Protein AF-A0A1N6GHL6-F1 (afdb_monomer)

Sequence (52 aa):
MNAILAALAFAVFTAFVGVLAYSVPSPDLVAVILLTLALLAYDFLSSLFGKR

Organism: NCBI:txid1217970

Mean predicted aligned error: 4.31 Å

Solvent-accessible surface area (backbone atoms only — not comparable to full-atom values): 3052 Å² total; per-residue (Å²): 130,63,67,69,59,52,53,49,52,51,53,54,50,52,51,54,52,50,50,46,47,69,76,54,77,40,76,70,54,48,54,51,49,53,54,50,51,52,52,50,50,49,52,53,49,47,66,70,69,57,77,129

Foldseek 3Di:
DPLVVLVVVLVVVLVVLVCVCVVPVDPVSVVVSVVVNVVSVVVSVCVVVDDD

Radius of gyration: 12.5 Å; Cα contacts (8 Å, |Δi|>4): 18; chains: 1; bounding box: 29×16×29 Å

Secondary structure (DSSP, 8-state):
--HHHHHHHHHHHHHHHHHHHHHS--HHHHHHHHHHHHHHHHHHHHHHHT--

Structure (mmCIF, N/CA/C/O backbone):
data_AF-A0A1N6GHL6-F1
#
_entry.id   AF-A0A1N6GHL6-F1
#
loop_
_atom_site.group_PDB
_atom_site.id
_atom_site.type_symbol
_atom_site.label_atom_id
_atom_site.label_alt_id
_atom_site.label_co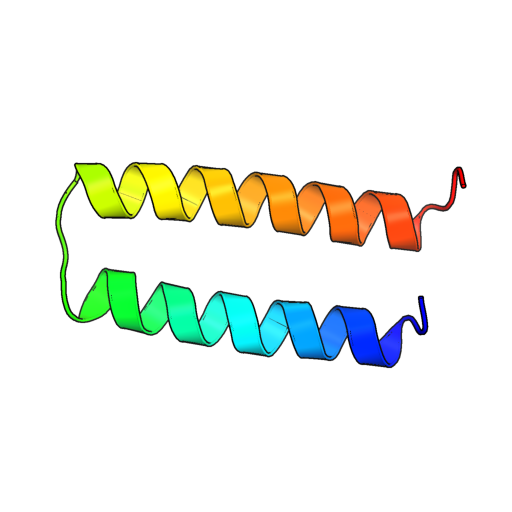mp_id
_atom_site.label_asym_id
_atom_site.label_entity_id
_atom_site.label_seq_id
_atom_site.pdbx_PDB_ins_code
_atom_site.Cartn_x
_atom_site.Cartn_y
_atom_site.Cartn_z
_atom_site.occupancy
_atom_site.B_iso_or_equiv
_atom_site.auth_seq_id
_atom_site.auth_comp_id
_atom_site.auth_asym_id
_atom_site.auth_atom_id
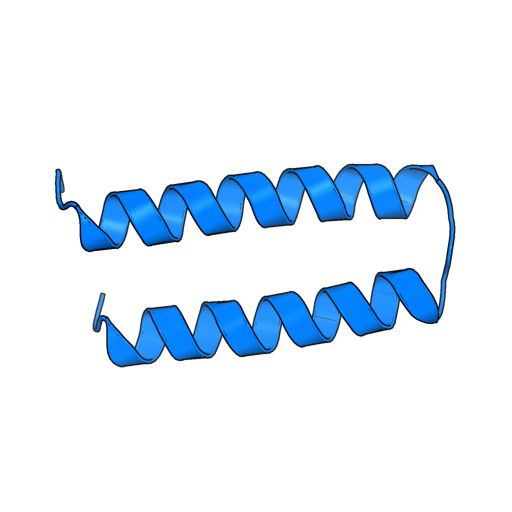_atom_site.pdbx_PDB_model_num
ATOM 1 N N . MET A 1 1 ? 16.698 -3.673 -9.071 1.00 60.62 1 MET A N 1
ATOM 2 C CA . MET A 1 1 ? 15.944 -4.912 -8.767 1.00 60.62 1 MET A CA 1
ATOM 3 C C . MET A 1 1 ? 15.110 -5.295 -9.981 1.00 60.62 1 MET A C 1
ATOM 5 O O . MET A 1 1 ? 14.862 -4.434 -10.816 1.00 60.62 1 MET A O 1
ATOM 9 N N . ASN A 1 2 ? 14.680 -6.553 -10.099 1.00 84.56 2 ASN A N 1
ATOM 10 C CA . ASN A 1 2 ? 13.704 -6.927 -11.125 1.00 84.56 2 ASN A CA 1
ATOM 11 C C . ASN A 1 2 ? 12.375 -6.219 -10.821 1.00 84.56 2 ASN A C 1
ATOM 13 O O . ASN A 1 2 ? 11.826 -6.418 -9.740 1.00 84.56 2 ASN A O 1
ATOM 17 N N . ALA A 1 3 ? 11.865 -5.407 -11.753 1.00 83.31 3 ALA A N 1
ATOM 18 C CA . ALA A 1 3 ? 10.660 -4.592 -11.543 1.00 83.31 3 ALA A CA 1
ATOM 19 C C . ALA A 1 3 ? 9.435 -5.433 -11.136 1.00 83.31 3 ALA A C 1
ATOM 21 O O . ALA A 1 3 ? 8.660 -5.032 -10.275 1.00 83.31 3 ALA A O 1
ATOM 22 N N . ILE A 1 4 ? 9.324 -6.646 -11.688 1.00 87.94 4 ILE A N 1
ATOM 23 C CA . ILE A 1 4 ? 8.280 -7.623 -11.345 1.00 87.94 4 ILE A CA 1
ATOM 24 C C . ILE A 1 4 ? 8.361 -8.021 -9.865 1.00 87.94 4 ILE A C 1
ATOM 26 O O . ILE A 1 4 ? 7.351 -8.046 -9.168 1.00 87.94 4 ILE A O 1
ATOM 30 N N . LEU A 1 5 ? 9.570 -8.303 -9.372 1.00 88.81 5 LEU A N 1
ATOM 31 C CA . LEU A 1 5 ? 9.784 -8.699 -7.982 1.00 88.81 5 LEU A CA 1
ATOM 32 C C . LEU A 1 5 ? 9.516 -7.534 -7.022 1.00 88.81 5 LEU A C 1
ATOM 34 O O . LEU A 1 5 ? 8.940 -7.744 -5.962 1.00 88.81 5 LEU A O 1
ATOM 38 N N . ALA A 1 6 ? 9.890 -6.312 -7.408 1.00 88.94 6 ALA A N 1
ATOM 39 C CA . ALA A 1 6 ? 9.607 -5.113 -6.625 1.00 88.94 6 ALA A CA 1
ATOM 40 C C . ALA A 1 6 ? 8.093 -4.849 -6.519 1.00 88.94 6 ALA A C 1
ATOM 42 O O . ALA A 1 6 ? 7.600 -4.566 -5.431 1.00 88.94 6 ALA A O 1
ATOM 43 N N . ALA A 1 7 ? 7.344 -5.011 -7.616 1.00 90.12 7 ALA A N 1
ATOM 44 C CA . ALA A 1 7 ? 5.890 -4.845 -7.612 1.00 90.12 7 ALA A CA 1
ATOM 45 C C . ALA A 1 7 ? 5.199 -5.909 -6.745 1.00 90.12 7 ALA A C 1
ATOM 47 O O . ALA A 1 7 ? 4.278 -5.599 -5.992 1.00 90.12 7 ALA A O 1
ATOM 48 N N . LEU A 1 8 ? 5.677 -7.157 -6.808 1.00 93.62 8 LEU A N 1
ATOM 49 C CA . LEU A 1 8 ? 5.180 -8.240 -5.962 1.00 93.62 8 LEU A CA 1
ATOM 50 C C . LEU A 1 8 ? 5.474 -7.981 -4.480 1.00 93.62 8 LEU A C 1
ATOM 52 O O . LEU A 1 8 ? 4.581 -8.131 -3.649 1.00 93.62 8 LEU A O 1
ATOM 56 N N . ALA A 1 9 ? 6.692 -7.549 -4.147 1.00 92.38 9 ALA A N 1
ATOM 57 C CA . ALA A 1 9 ? 7.063 -7.195 -2.780 1.00 92.38 9 ALA A CA 1
ATOM 58 C C . ALA A 1 9 ? 6.205 -6.039 -2.245 1.00 92.38 9 ALA A C 1
ATOM 60 O O . ALA A 1 9 ? 5.698 -6.131 -1.129 1.00 92.38 9 ALA A O 1
ATOM 61 N N . PHE A 1 10 ? 5.978 -5.002 -3.059 1.00 92.06 10 PHE A N 1
ATOM 62 C CA . PHE A 1 10 ? 5.094 -3.889 -2.718 1.00 92.06 10 PHE A CA 1
ATOM 63 C C . PHE A 1 10 ? 3.675 -4.383 -2.412 1.00 92.06 10 PHE A C 1
ATOM 65 O O . PHE A 1 10 ? 3.148 -4.107 -1.339 1.00 92.06 10 PHE A O 1
ATOM 72 N N . ALA A 1 11 ? 3.083 -5.180 -3.307 1.00 95.06 11 ALA A N 1
ATOM 73 C CA . ALA A 1 11 ? 1.723 -5.688 -3.140 1.00 95.06 11 ALA A CA 1
ATOM 74 C C . ALA A 1 11 ? 1.562 -6.549 -1.875 1.00 95.06 11 ALA A C 1
ATOM 76 O O . ALA A 1 11 ? 0.628 -6.340 -1.100 1.00 95.06 11 ALA A O 1
ATOM 77 N N . VAL A 1 12 ? 2.484 -7.490 -1.639 1.00 96.56 12 VAL A N 1
ATOM 78 C CA . VAL A 1 12 ? 2.456 -8.364 -0.454 1.00 96.56 12 VAL A CA 1
ATOM 79 C C . VAL A 1 12 ? 2.634 -7.551 0.828 1.00 96.56 12 VAL A C 1
ATOM 81 O O . VAL A 1 12 ? 1.901 -7.760 1.795 1.00 96.56 12 VAL A O 1
ATOM 84 N N . PHE A 1 13 ? 3.564 -6.594 0.834 1.00 95.88 13 PHE A N 1
ATOM 85 C CA . PHE A 1 13 ? 3.808 -5.744 1.993 1.00 95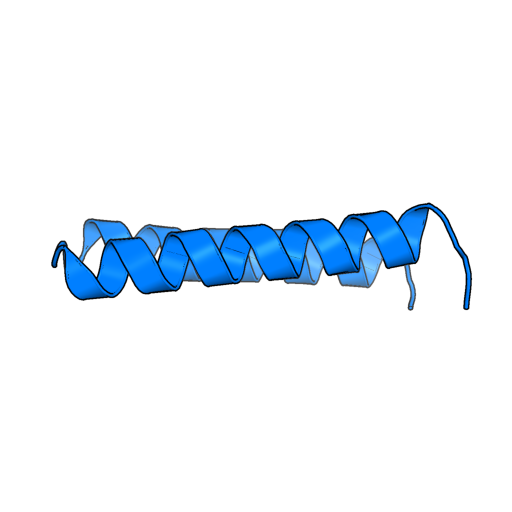.88 13 PHE A CA 1
ATOM 86 C C . PHE A 1 13 ? 2.602 -4.852 2.307 1.00 95.88 13 PHE A C 1
ATOM 88 O O . PHE A 1 13 ? 2.145 -4.814 3.448 1.00 95.88 13 PHE A O 1
ATOM 95 N N . THR A 1 14 ? 2.033 -4.179 1.303 1.00 95.50 14 THR A N 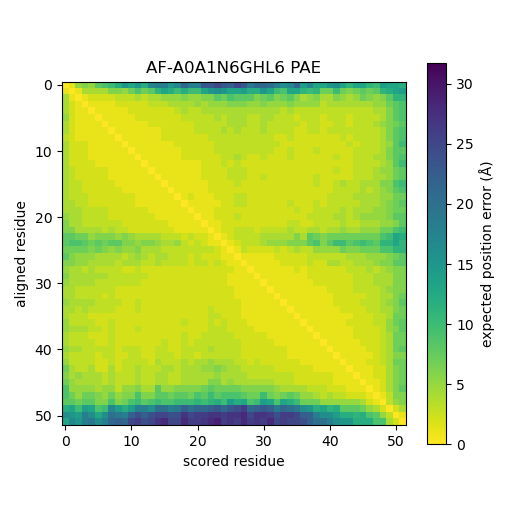1
ATOM 96 C CA . THR A 1 14 ? 0.837 -3.348 1.484 1.00 95.50 14 THR A CA 1
ATOM 97 C C . THR A 1 14 ? -0.349 -4.168 1.985 1.00 95.50 14 THR A C 1
ATOM 99 O O . THR A 1 14 ? -1.055 -3.713 2.882 1.00 95.50 14 THR A O 1
ATOM 102 N N . ALA A 1 15 ? -0.549 -5.389 1.475 1.00 96.88 15 ALA A N 1
ATOM 103 C CA . ALA A 1 15 ? -1.606 -6.276 1.956 1.00 96.88 15 ALA A CA 1
ATOM 104 C C . ALA A 1 15 ? -1.409 -6.655 3.433 1.00 96.88 15 ALA A C 1
ATOM 106 O O . ALA A 1 15 ? -2.339 -6.534 4.228 1.00 96.88 15 ALA A O 1
ATOM 107 N N . PHE A 1 16 ? -0.193 -7.056 3.817 1.00 96.50 16 PHE A N 1
ATOM 108 C CA . PHE A 1 16 ? 0.139 -7.395 5.202 1.00 96.50 16 PHE A CA 1
ATOM 109 C C . PHE A 1 16 ? -0.132 -6.229 6.157 1.00 96.50 16 PHE A C 1
ATOM 111 O O . PHE A 1 16 ? -0.818 -6.380 7.168 1.00 96.50 16 PHE A O 1
ATOM 118 N N . VAL A 1 17 ? 0.363 -5.045 5.808 1.00 95.62 17 VAL A N 1
ATOM 119 C CA . VAL A 1 17 ? 0.195 -3.859 6.642 1.00 95.62 17 VAL A CA 1
ATOM 120 C C . VAL A 1 17 ? -1.270 -3.399 6.681 1.00 95.62 17 VAL A C 1
ATOM 122 O O . VAL A 1 17 ? -1.748 -2.962 7.726 1.00 95.62 17 VAL A O 1
ATOM 125 N N . GLY A 1 18 ? -2.021 -3.572 5.591 1.00 94.56 18 GLY A N 1
ATOM 126 C CA . GLY A 1 18 ? -3.467 -3.348 5.570 1.00 94.56 18 GLY A CA 1
ATOM 127 C C . GLY A 1 18 ? -4.221 -4.263 6.540 1.00 94.56 18 GLY A C 1
ATOM 128 O O . GLY A 1 18 ? -5.098 -3.799 7.269 1.00 94.56 18 GLY A O 1
ATOM 129 N N . VAL A 1 19 ? -3.836 -5.542 6.620 1.00 96.31 19 VAL A N 1
ATOM 130 C CA . VAL A 1 19 ? -4.394 -6.480 7.608 1.00 96.31 19 VAL A CA 1
ATOM 131 C C . VAL A 1 19 ? -4.061 -6.043 9.034 1.00 96.31 19 VAL A C 1
ATOM 133 O O . VAL A 1 19 ? -4.939 -6.114 9.894 1.00 96.31 19 VAL A O 1
ATOM 136 N N . LEU A 1 20 ? -2.843 -5.553 9.294 1.00 94.19 20 LEU A N 1
ATOM 137 C CA . LEU A 1 20 ? -2.465 -5.020 10.609 1.00 94.19 20 LEU A CA 1
ATOM 138 C C . LEU A 1 20 ? -3.298 -3.792 10.992 1.00 94.19 20 LEU A C 1
ATOM 140 O O . LEU A 1 20 ? -3.822 -3.746 12.101 1.00 94.19 20 LEU A O 1
ATOM 144 N N . ALA A 1 21 ? -3.477 -2.844 10.068 1.00 94.12 21 ALA A N 1
ATOM 145 C CA . ALA A 1 21 ? -4.286 -1.647 10.299 1.00 94.12 21 ALA A CA 1
ATOM 146 C C . ALA A 1 21 ? -5.754 -1.981 10.613 1.00 94.12 21 ALA A C 1
ATOM 148 O O . ALA A 1 21 ? -6.379 -1.298 11.422 1.00 94.12 21 ALA A O 1
ATOM 149 N N . TYR A 1 22 ? -6.301 -3.031 9.991 1.00 96.06 22 TYR A N 1
ATOM 150 C CA . TYR A 1 22 ? -7.668 -3.490 10.246 1.00 96.06 22 TYR A CA 1
ATOM 151 C C . TYR A 1 22 ? -7.795 -4.300 11.543 1.00 96.06 22 TYR A C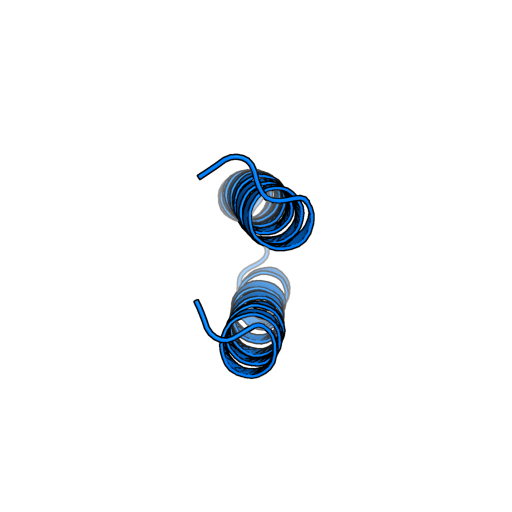 1
ATOM 153 O O . TYR A 1 22 ? -8.745 -4.118 12.300 1.00 96.06 22 TYR A O 1
ATOM 161 N N . SER A 1 23 ? -6.845 -5.200 11.801 1.00 95.69 23 SER A N 1
ATOM 162 C CA . SER A 1 23 ? -6.903 -6.129 12.938 1.00 95.69 23 SER A CA 1
ATOM 163 C C . SER A 1 23 ? -6.540 -5.462 14.263 1.00 95.69 23 SER A C 1
ATOM 165 O O . SER A 1 23 ? -7.040 -5.865 15.310 1.00 95.69 23 SER A O 1
ATOM 167 N N . VAL A 1 24 ? -5.663 -4.455 14.228 1.00 94.19 24 VAL A N 1
ATOM 168 C CA . VAL A 1 24 ? -5.171 -3.746 15.414 1.00 94.19 24 VAL A CA 1
ATOM 169 C C . VAL A 1 24 ? -5.224 -2.234 15.159 1.00 94.19 24 VAL A C 1
ATOM 171 O O . VAL A 1 24 ? -4.190 -1.600 14.961 1.00 94.19 24 VAL A O 1
ATOM 174 N N . PRO A 1 25 ? -6.421 -1.622 15.123 1.00 86.94 25 PRO A N 1
ATOM 175 C CA . PRO A 1 25 ? -6.559 -0.207 14.807 1.00 86.94 25 PRO A CA 1
ATOM 176 C C . PRO A 1 25 ? -6.143 0.652 16.008 1.00 86.94 25 PRO A C 1
ATOM 178 O O . PRO A 1 25 ? -6.973 1.050 16.825 1.00 86.94 25 PRO A O 1
ATOM 181 N N . SER A 1 26 ? -4.846 0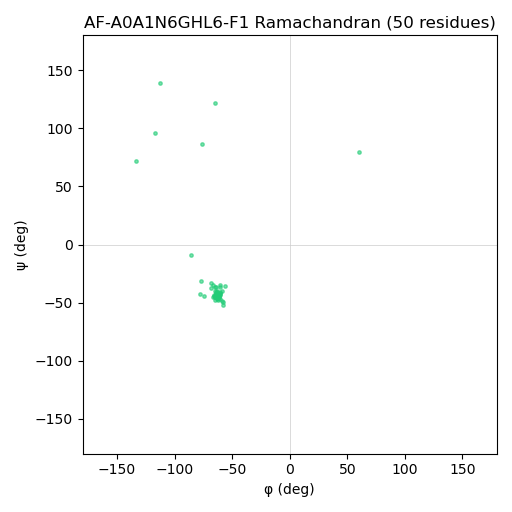.944 16.115 1.00 95.56 26 SER A N 1
ATOM 182 C CA . SER A 1 26 ? -4.306 1.914 17.066 1.00 95.56 26 SER A CA 1
ATOM 183 C C . SER A 1 26 ? -3.739 3.143 16.328 1.00 95.56 26 SER A C 1
ATOM 185 O O . SER A 1 26 ? -3.130 2.996 15.263 1.00 95.56 26 SER A O 1
ATOM 187 N N . PRO A 1 27 ? -3.957 4.378 16.825 1.00 93.12 27 PRO A N 1
ATOM 188 C CA . PRO A 1 27 ? -3.568 5.598 16.104 1.00 93.12 27 PRO A CA 1
ATOM 189 C C . PRO A 1 27 ? -2.062 5.702 15.829 1.00 93.12 27 PRO A C 1
ATOM 191 O O . PRO A 1 27 ? -1.642 6.170 14.773 1.00 93.12 27 PRO A O 1
ATOM 194 N N . ASP A 1 28 ? -1.255 5.244 16.781 1.00 95.62 28 ASP A N 1
ATOM 195 C CA . ASP A 1 28 ? 0.198 5.152 16.699 1.00 95.62 28 ASP A CA 1
ATOM 196 C C . ASP A 1 28 ? 0.645 4.154 15.623 1.00 95.62 28 ASP A C 1
ATOM 198 O O . ASP A 1 28 ? 1.498 4.483 14.797 1.00 95.62 28 ASP A O 1
ATOM 202 N N . LEU A 1 29 ? 0.014 2.977 15.556 1.00 92.62 29 LEU A N 1
ATOM 203 C CA . LEU A 1 29 ? 0.297 1.989 14.518 1.00 92.62 29 LEU A CA 1
ATOM 204 C C . LEU A 1 29 ? -0.051 2.542 13.137 1.00 92.62 29 LEU A C 1
ATOM 206 O O . LEU A 1 29 ? 0.766 2.462 12.225 1.00 92.62 29 LEU A O 1
ATOM 210 N N . VAL A 1 30 ? -1.231 3.146 12.979 1.00 93.69 30 VAL A N 1
ATOM 211 C CA . VAL A 1 30 ? -1.660 3.725 11.697 1.00 93.69 30 VAL A CA 1
ATOM 212 C C . VAL A 1 30 ? -0.681 4.803 11.222 1.00 93.69 30 VAL A C 1
ATOM 214 O O . VAL A 1 30 ? -0.335 4.830 10.041 1.00 93.69 30 VAL A O 1
ATOM 217 N N . ALA A 1 31 ? -0.169 5.646 12.123 1.00 96.38 31 ALA A N 1
ATOM 218 C CA . ALA A 1 31 ? 0.839 6.647 11.778 1.00 96.38 31 ALA A CA 1
ATOM 219 C C . ALA A 1 31 ? 2.139 6.010 11.251 1.00 96.38 31 ALA A C 1
ATOM 221 O O . ALA A 1 31 ? 2.661 6.432 10.215 1.00 96.38 31 ALA A O 1
ATOM 222 N N . VAL A 1 32 ? 2.631 4.957 11.914 1.00 96.06 32 VAL A N 1
ATOM 223 C CA . VAL A 1 32 ? 3.822 4.208 11.473 1.00 96.06 32 VAL A CA 1
ATOM 224 C C . VAL A 1 32 ? 3.570 3.525 10.130 1.00 96.06 32 VAL A C 1
ATOM 226 O O . VAL A 1 32 ? 4.421 3.572 9.242 1.00 96.06 32 VAL A O 1
ATOM 229 N N . ILE A 1 33 ? 2.389 2.942 9.940 1.00 95.81 33 ILE A N 1
ATOM 230 C CA . ILE A 1 33 ? 1.970 2.300 8.692 1.00 95.81 33 ILE A CA 1
ATOM 231 C C . ILE A 1 33 ? 1.994 3.289 7.527 1.00 95.81 33 ILE A C 1
ATOM 233 O O . ILE A 1 33 ? 2.580 2.991 6.487 1.00 95.81 33 ILE A O 1
ATOM 237 N N . LEU A 1 34 ? 1.401 4.472 7.702 1.00 95.75 34 LEU A N 1
ATOM 238 C CA . LEU A 1 34 ? 1.361 5.503 6.666 1.00 95.75 34 LEU A CA 1
ATOM 239 C C . LEU A 1 34 ? 2.766 5.979 6.291 1.00 95.75 34 LEU A C 1
ATOM 241 O O . LEU A 1 34 ? 3.083 6.070 5.106 1.00 95.75 34 LEU A O 1
ATOM 245 N N . LEU A 1 35 ? 3.623 6.223 7.286 1.00 97.00 35 LEU A N 1
ATOM 246 C CA . LEU A 1 35 ? 5.020 6.588 7.054 1.00 97.00 35 LEU A CA 1
ATOM 247 C C . LEU A 1 35 ? 5.769 5.480 6.300 1.00 97.00 35 LEU A C 1
ATOM 249 O O . LEU A 1 35 ? 6.490 5.754 5.342 1.00 97.00 35 LEU A O 1
ATOM 253 N N . THR A 1 36 ? 5.550 4.224 6.681 1.00 95.56 36 THR A N 1
ATOM 254 C CA . THR A 1 36 ? 6.199 3.075 6.041 1.00 95.56 36 THR A CA 1
ATOM 255 C C . THR A 1 36 ? 5.750 2.911 4.590 1.00 95.56 36 THR A C 1
ATOM 257 O O . THR A 1 36 ? 6.586 2.726 3.709 1.00 95.56 36 THR A O 1
ATOM 260 N N . LEU A 1 37 ? 4.449 3.035 4.312 1.00 95.56 37 LEU A N 1
ATOM 261 C CA . LEU A 1 37 ? 3.917 2.983 2.948 1.00 95.56 37 LEU A CA 1
ATOM 262 C C . LEU A 1 37 ? 4.416 4.152 2.091 1.00 95.56 37 LEU A C 1
ATOM 264 O O . LEU A 1 37 ? 4.701 3.949 0.914 1.00 95.56 37 LEU A O 1
ATOM 268 N N . ALA A 1 38 ? 4.571 5.347 2.668 1.00 95.62 38 ALA A N 1
ATOM 269 C CA . ALA A 1 38 ? 5.133 6.498 1.965 1.00 95.62 38 ALA A CA 1
ATOM 270 C C . ALA A 1 38 ? 6.599 6.266 1.566 1.00 95.62 38 ALA A C 1
ATOM 272 O O . ALA A 1 38 ? 6.971 6.513 0.419 1.00 95.62 38 ALA A O 1
ATOM 273 N N . LEU A 1 39 ? 7.420 5.741 2.483 1.00 95.25 39 LEU A N 1
ATOM 274 C CA . LEU A 1 39 ? 8.818 5.401 2.204 1.00 95.25 39 LEU A CA 1
ATOM 275 C C . LEU A 1 39 ? 8.940 4.267 1.184 1.00 95.25 39 LEU A C 1
ATOM 277 O O . LEU A 1 39 ? 9.736 4.361 0.255 1.00 95.25 39 LEU A O 1
ATOM 281 N N . LEU A 1 40 ? 8.119 3.225 1.318 1.00 93.81 40 LEU A N 1
ATOM 282 C CA . LEU A 1 40 ? 8.071 2.113 0.373 1.00 93.81 40 LEU A CA 1
ATOM 283 C C . LEU A 1 40 ? 7.667 2.584 -1.031 1.00 93.81 40 LEU A C 1
ATOM 285 O O . LEU A 1 40 ? 8.271 2.176 -2.017 1.00 93.81 40 LEU A O 1
ATOM 289 N N . ALA A 1 41 ? 6.660 3.456 -1.132 1.00 92.00 41 ALA A N 1
ATOM 290 C CA . ALA A 1 41 ? 6.249 4.039 -2.404 1.00 92.00 41 ALA A CA 1
ATOM 291 C C . ALA A 1 41 ? 7.360 4.905 -3.008 1.00 92.00 41 ALA A C 1
ATOM 293 O O . ALA A 1 41 ? 7.601 4.826 -4.210 1.00 92.00 41 ALA A O 1
ATOM 294 N N . TYR A 1 42 ? 8.070 5.686 -2.188 1.00 92.56 42 TYR A N 1
ATOM 295 C CA . TYR A 1 42 ? 9.220 6.466 -2.641 1.00 92.56 42 TYR A CA 1
ATOM 296 C C . TYR A 1 42 ? 10.349 5.577 -3.175 1.00 92.56 42 TYR A C 1
ATOM 298 O O . TYR A 1 42 ? 10.862 5.853 -4.256 1.00 92.56 42 TYR A O 1
ATOM 306 N N . ASP A 1 43 ? 10.702 4.501 -2.468 1.00 89.69 43 ASP A N 1
ATOM 307 C CA . ASP A 1 43 ? 11.716 3.531 -2.904 1.00 89.69 43 ASP A CA 1
ATOM 308 C C . ASP A 1 43 ? 11.306 2.802 -4.194 1.00 89.69 43 ASP A C 1
ATOM 310 O O . ASP A 1 43 ? 12.101 2.636 -5.122 1.00 89.69 43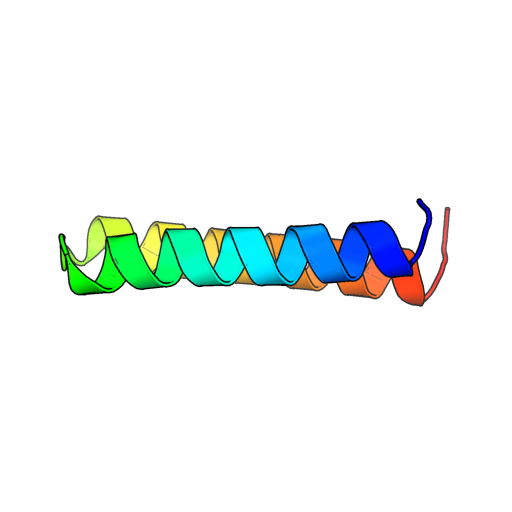 ASP A O 1
ATOM 314 N N . PHE A 1 44 ? 10.030 2.429 -4.300 1.00 88.81 44 PHE A N 1
ATOM 315 C CA . PHE A 1 44 ? 9.494 1.789 -5.494 1.00 88.81 44 PHE A CA 1
ATOM 316 C C . PHE A 1 44 ? 9.525 2.732 -6.705 1.00 88.81 44 PHE A C 1
ATOM 318 O O . PHE A 1 44 ? 9.971 2.337 -7.785 1.00 88.81 4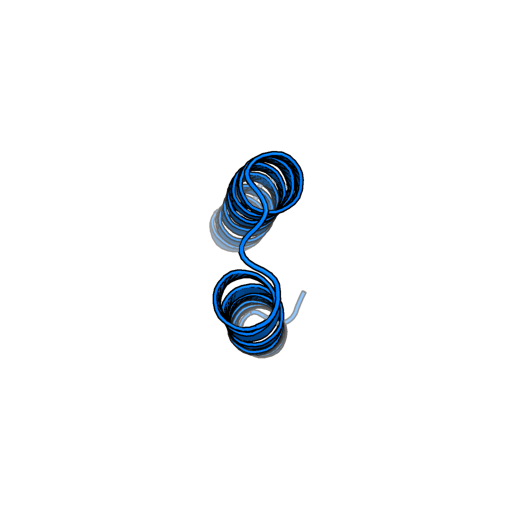4 PHE A O 1
ATOM 325 N N . LEU A 1 45 ? 9.110 3.993 -6.529 1.00 88.94 45 LEU A N 1
ATOM 326 C CA . LEU A 1 45 ? 9.169 5.013 -7.577 1.00 88.94 45 LEU A CA 1
ATOM 327 C C . LEU A 1 45 ? 10.616 5.361 -7.942 1.00 88.94 45 LEU A C 1
ATOM 329 O O . LEU A 1 45 ? 10.933 5.421 -9.124 1.00 88.94 45 LEU A O 1
ATOM 333 N N . SER A 1 46 ? 11.511 5.558 -6.976 1.00 85.94 46 SER A N 1
ATOM 334 C CA . SER A 1 46 ? 12.919 5.867 -7.255 1.00 85.94 46 SER A CA 1
ATOM 335 C C . SER A 1 46 ? 13.618 4.711 -7.981 1.00 85.94 46 SER A C 1
ATOM 337 O O . SER A 1 46 ? 14.384 4.942 -8.919 1.00 85.94 46 SER A O 1
ATOM 339 N N . SER A 1 47 ? 13.274 3.466 -7.639 1.00 80.81 47 SER A N 1
ATOM 340 C CA . SER A 1 47 ? 13.731 2.257 -8.329 1.00 80.81 47 SER A CA 1
ATOM 341 C C . SER A 1 47 ? 13.201 2.138 -9.762 1.00 80.81 47 SER A C 1
ATOM 343 O O . SER A 1 47 ? 13.911 1.631 -10.632 1.00 80.81 47 SER A O 1
ATOM 345 N N . LEU A 1 48 ? 11.971 2.598 -10.019 1.00 78.88 48 LEU A N 1
ATOM 346 C CA . LEU A 1 48 ? 11.351 2.647 -11.351 1.00 78.88 48 LEU A CA 1
ATOM 347 C C . LEU A 1 48 ? 11.922 3.769 -12.224 1.00 78.88 48 LEU A C 1
ATOM 349 O O . LEU A 1 48 ? 12.201 3.551 -13.400 1.00 78.88 48 LEU A O 1
ATOM 353 N N . PHE A 1 49 ? 12.092 4.960 -11.650 1.00 75.38 49 PHE A N 1
ATOM 354 C CA . PHE A 1 49 ? 12.555 6.156 -12.355 1.00 75.38 49 PHE A CA 1
ATOM 355 C C . PHE A 1 49 ? 14.079 6.268 -12.437 1.00 75.38 49 PHE A C 1
ATOM 357 O O . PHE A 1 49 ? 14.580 7.090 -13.198 1.00 75.38 49 PHE A O 1
ATOM 364 N N . GLY A 1 50 ? 14.816 5.414 -11.727 1.00 62.81 50 GLY A N 1
ATOM 365 C CA . GLY A 1 50 ? 16.209 5.122 -12.025 1.00 62.81 50 GLY A CA 1
ATOM 36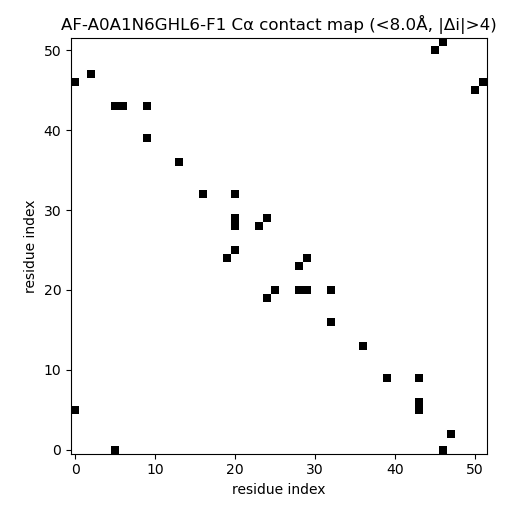6 C C . GLY A 1 50 ? 17.127 6.340 -11.969 1.00 62.81 50 GLY A C 1
ATOM 367 O O . GLY A 1 50 ? 17.606 6.823 -12.991 1.00 62.81 50 GLY A O 1
ATOM 368 N N . LYS A 1 51 ? 17.509 6.737 -10.758 1.00 50.97 51 LYS A N 1
ATOM 369 C CA . LYS A 1 51 ? 18.883 7.187 -10.527 1.00 50.97 51 LYS A CA 1
ATOM 370 C C . LYS A 1 51 ? 19.475 6.206 -9.521 1.00 50.97 51 LYS A C 1
ATOM 372 O O . LYS A 1 51 ? 19.153 6.277 -8.342 1.00 50.97 51 LYS A O 1
ATOM 377 N N . ARG A 1 52 ? 20.192 5.205 -10.045 1.00 52.94 52 ARG A N 1
ATOM 378 C CA . ARG A 1 52 ? 21.032 4.320 -9.227 1.00 52.94 52 ARG A CA 1
ATOM 379 C C . ARG A 1 52 ? 21.998 5.149 -8.394 1.00 52.94 52 ARG A C 1
ATOM 381 O O . ARG A 1 52 ? 22.502 6.151 -8.954 1.00 52.94 52 ARG A O 1
#

pLDDT: mean 89.49, std 10.66, range [50.97, 97.0]